Protein AF-A0A816UTE8-F1 (afdb_monomer_lite)

InterPro domains:
  IPR007716 NPL4, zinc-binding putative [PF05020] (30-59)
  IPR007717 Nuclear pore localisation protein NPL4, C-terminal [PF05021] (62-115)
  IPR016563 Nuclear protein localization protein 4 [PTHR12710] (30-115)
  IPR037518 MPN domain [PS50249] (40-115)

pLDDT: mean 80.16, std 22.47, range [29.7, 97.44]

Radius of gyration: 24.0 Å; chains: 1; bounding box: 65×65×39 Å

Foldseek 3Di:
DDDDDDDDDPPDDDDPDPDDPPPVPPDPPPPDPDDPADEEAEPDPVQVVVQCVVCVVPLKDFDWDFDFDWDQDPVDVRHIYGYGDHTHGFDWDIDNVDIDGDPDGPCVVVVVVVD

Sequence (115 aa):
MSTESDDAYVSGREFLNKNKIQTLTFDNHNHETHRHVDNITFENGNMVNCFLEYWRSSGHQRIGFLYGRYEIYDGVPLGVRAVVAAIYEPPQETSKDSVQLIFPDPQEVTIDKVA

Structure (mmCIF, N/CA/C/O backbone):
data_AF-A0A816UTE8-F1
#
_entry.id   AF-A0A816UTE8-F1
#
loop_
_atom_site.group_PDB
_atom_site.id
_atom_site.type_symbol
_atom_site.label_atom_id
_atom_site.label_alt_id
_atom_site.label_comp_id
_atom_site.label_asym_id
_atom_site.label_entity_id
_atom_site.label_seq_id
_atom_site.pdbx_PDB_ins_code
_atom_site.Cartn_x
_atom_site.Cartn_y
_atom_site.Cartn_z
_atom_site.occupancy
_atom_site.B_iso_or_equiv
_atom_site.auth_seq_id
_atom_site.auth_comp_id
_atom_site.auth_asym_id
_atom_site.auth_atom_id
_atom_site.pdbx_PDB_model_num
ATOM 1 N N . MET A 1 1 ? 45.111 12.256 -19.063 1.00 38.22 1 MET A N 1
ATOM 2 C CA . MET A 1 1 ? 45.252 11.594 -17.754 1.00 38.22 1 MET A CA 1
ATOM 3 C C . MET A 1 1 ? 44.644 12.538 -16.736 1.00 38.22 1 MET A C 1
ATOM 5 O O . MET A 1 1 ? 45.108 13.661 -16.618 1.00 38.22 1 MET A O 1
ATOM 9 N N . SER A 1 2 ? 43.510 12.126 -16.193 1.00 37.94 2 SER A N 1
ATOM 10 C CA . SER A 1 2 ? 42.679 12.783 -15.183 1.00 37.94 2 SER A CA 1
ATOM 11 C C . SER A 1 2 ? 43.412 12.990 -13.855 1.00 37.94 2 SER A C 1
ATOM 13 O O . SER A 1 2 ? 44.242 12.155 -13.518 1.00 37.94 2 SER A O 1
ATOM 15 N N . THR A 1 3 ? 43.031 14.032 -13.106 1.00 35.44 3 THR A N 1
ATOM 16 C CA . THR A 1 3 ? 42.523 13.918 -11.720 1.00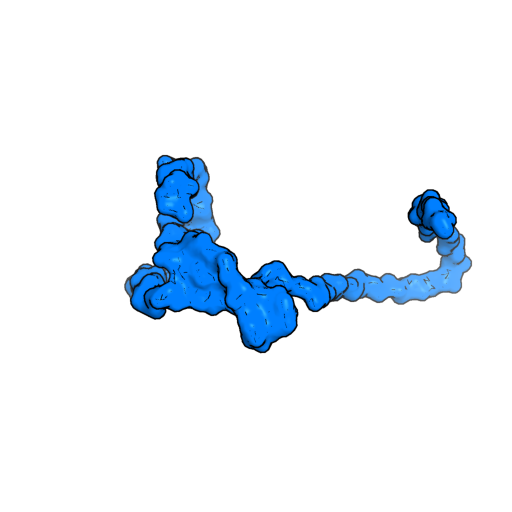 35.44 3 THR A CA 1
ATOM 17 C C . THR A 1 3 ? 41.823 15.214 -11.293 1.00 35.44 3 THR A C 1
ATOM 19 O O . THR A 1 3 ? 42.324 16.307 -11.544 1.00 35.44 3 THR A O 1
ATOM 22 N N . GLU A 1 4 ? 40.657 15.027 -10.680 1.00 41.44 4 GLU A N 1
ATOM 23 C CA . GLU A 1 4 ? 39.708 15.983 -10.098 1.00 41.44 4 GLU A CA 1
ATOM 24 C C . GLU A 1 4 ? 40.242 16.724 -8.857 1.00 41.44 4 GLU A C 1
ATOM 26 O O . GLU A 1 4 ? 41.107 16.195 -8.162 1.00 41.44 4 GLU A O 1
ATOM 31 N N . SER A 1 5 ? 39.647 17.884 -8.536 1.00 32.62 5 SER A N 1
ATOM 32 C CA . SER A 1 5 ? 39.029 18.157 -7.218 1.00 32.62 5 SER A CA 1
ATOM 33 C C . SER A 1 5 ? 38.361 19.549 -7.208 1.00 32.62 5 SER A C 1
ATOM 35 O O . SER A 1 5 ? 39.018 20.546 -6.909 1.00 32.62 5 SER A O 1
ATOM 37 N N . ASP A 1 6 ? 37.067 19.621 -7.532 1.00 36.62 6 ASP A N 1
ATOM 38 C CA . ASP A 1 6 ? 36.217 20.799 -7.295 1.00 36.62 6 ASP A CA 1
ATOM 39 C C . ASP A 1 6 ? 35.370 20.534 -6.043 1.00 36.62 6 ASP A C 1
ATOM 41 O O . ASP A 1 6 ? 34.317 19.911 -6.122 1.00 36.62 6 ASP A O 1
ATOM 45 N N . ASP A 1 7 ? 35.840 21.014 -4.891 1.00 40.69 7 ASP A N 1
ATOM 46 C CA . ASP A 1 7 ? 35.074 21.073 -3.645 1.00 40.69 7 ASP A CA 1
ATOM 47 C C . ASP A 1 7 ? 35.304 22.435 -2.979 1.00 40.69 7 ASP A C 1
ATOM 49 O O . ASP A 1 7 ? 36.343 22.674 -2.365 1.00 40.69 7 ASP A O 1
ATOM 53 N N . ALA A 1 8 ? 34.315 23.327 -3.076 1.00 32.97 8 ALA A N 1
ATOM 54 C CA . ALA A 1 8 ? 34.033 24.330 -2.048 1.00 32.97 8 ALA A CA 1
ATOM 55 C C . ALA A 1 8 ? 32.652 24.962 -2.279 1.00 32.97 8 ALA A C 1
ATOM 57 O O . ALA A 1 8 ? 32.486 25.930 -3.022 1.00 32.97 8 ALA A O 1
ATOM 58 N N . TYR A 1 9 ? 31.657 24.429 -1.572 1.00 29.70 9 TYR A N 1
ATOM 59 C CA . TYR A 1 9 ? 30.400 25.107 -1.269 1.00 29.70 9 TYR A CA 1
ATOM 60 C C . TYR A 1 9 ? 30.689 26.465 -0.606 1.00 29.70 9 TYR A C 1
ATOM 62 O O . TYR A 1 9 ? 31.000 26.538 0.584 1.00 29.70 9 TYR A O 1
ATOM 70 N N . VAL A 1 10 ? 30.553 27.564 -1.350 1.00 38.12 10 VAL A N 1
ATOM 71 C CA . VAL A 1 10 ? 30.522 28.905 -0.756 1.00 38.12 10 VAL A CA 1
ATOM 72 C C . VAL A 1 10 ? 29.088 29.190 -0.320 1.00 38.12 10 VAL A C 1
ATOM 74 O O . VAL A 1 10 ? 28.256 29.675 -1.085 1.00 38.12 10 VAL A O 1
ATOM 77 N N . SER A 1 11 ? 28.798 28.865 0.941 1.00 41.62 11 SER A N 1
ATOM 78 C CA . SER A 1 11 ? 27.617 29.338 1.667 1.00 41.62 11 SER A CA 1
ATOM 79 C C . SER A 1 11 ? 27.675 30.866 1.793 1.00 41.62 11 SER A C 1
ATOM 81 O O . SER A 1 11 ? 28.201 31.408 2.765 1.00 41.62 11 SER A O 1
ATOM 83 N N . GLY A 1 12 ? 27.134 31.574 0.803 1.00 33.44 12 GLY A N 1
ATOM 84 C CA . GLY A 1 12 ? 26.992 33.026 0.818 1.00 33.44 12 GLY A CA 1
ATOM 85 C C . GLY A 1 12 ? 25.809 33.472 1.676 1.00 33.44 12 GLY A C 1
ATOM 86 O O . GLY A 1 12 ? 24.719 33.702 1.158 1.00 33.44 12 GLY A O 1
ATOM 87 N N . ARG A 1 13 ? 26.022 33.630 2.987 1.00 49.16 13 ARG A N 1
ATOM 88 C CA . ARG A 1 13 ? 25.208 34.532 3.813 1.00 49.16 13 ARG A CA 1
ATOM 89 C C . ARG A 1 13 ? 25.970 35.835 3.998 1.00 49.16 13 ARG A C 1
ATOM 91 O O . ARG A 1 13 ? 27.034 35.817 4.595 1.00 49.16 13 ARG A O 1
ATOM 98 N N . GLU A 1 14 ? 25.391 36.921 3.498 1.00 41.81 14 GLU A N 1
ATOM 99 C CA . GLU A 1 14 ? 25.262 38.245 4.130 1.00 41.81 14 GLU A CA 1
ATOM 100 C C . GLU A 1 14 ? 25.019 39.291 3.044 1.00 41.81 14 GLU A C 1
ATOM 102 O O . GLU A 1 14 ? 25.832 39.411 2.148 1.00 41.81 14 GLU A O 1
ATOM 107 N N . PHE A 1 15 ? 23.914 40.041 3.142 1.00 35.44 15 PHE A N 1
ATOM 108 C CA . PHE A 1 15 ? 23.859 41.498 2.945 1.00 35.44 15 PHE A CA 1
ATOM 109 C C . PHE A 1 15 ? 22.509 42.003 3.487 1.00 35.44 15 PHE A C 1
ATOM 111 O O . PHE A 1 15 ? 21.487 42.010 2.799 1.00 35.44 15 PHE A O 1
ATOM 118 N N . LEU A 1 16 ? 22.504 42.438 4.751 1.00 36.88 16 LEU A N 1
ATOM 119 C CA . LEU A 1 16 ? 21.445 43.273 5.321 1.00 36.88 16 LEU A CA 1
ATOM 120 C C . LEU A 1 16 ? 21.552 44.676 4.708 1.00 36.88 16 LEU A C 1
ATOM 122 O O . LEU A 1 16 ? 22.273 45.533 5.213 1.00 36.88 16 LEU A O 1
ATOM 126 N N . ASN A 1 17 ? 20.833 44.923 3.613 1.00 39.91 17 ASN A N 1
ATOM 127 C CA . ASN A 1 17 ? 20.642 46.277 3.101 1.00 39.91 17 ASN A CA 1
ATOM 128 C C . ASN A 1 17 ? 19.384 46.890 3.738 1.00 39.91 17 ASN A C 1
ATOM 130 O O . ASN A 1 17 ? 18.256 46.493 3.433 1.00 39.91 17 ASN A O 1
ATOM 134 N N . LYS A 1 18 ? 19.582 47.848 4.651 1.00 46.38 18 LYS A N 1
ATOM 135 C CA . LYS A 1 18 ? 18.508 48.687 5.196 1.00 46.38 18 LYS A CA 1
ATOM 136 C C . LYS A 1 18 ? 17.972 49.562 4.055 1.00 46.38 18 LYS A C 1
ATOM 138 O O . LYS A 1 18 ? 18.666 50.485 3.648 1.00 46.38 18 LYS A O 1
ATOM 143 N N . ASN A 1 19 ? 16.755 49.254 3.586 1.00 45.38 19 ASN A N 1
ATOM 144 C CA . ASN A 1 19 ? 15.893 50.003 2.638 1.00 45.38 19 ASN A CA 1
ATOM 145 C C . ASN A 1 19 ? 15.524 49.294 1.322 1.00 45.38 19 ASN A C 1
ATOM 147 O O . ASN A 1 19 ? 15.223 49.954 0.329 1.00 45.38 19 ASN A O 1
ATOM 151 N N . LYS A 1 20 ? 15.437 47.962 1.301 1.00 39.09 20 LYS A N 1
ATOM 152 C CA . LYS A 1 20 ? 14.716 47.258 0.231 1.00 39.09 20 LYS A CA 1
ATOM 153 C C . LYS A 1 20 ? 13.540 46.515 0.848 1.00 39.09 20 LYS A C 1
ATOM 155 O O . LYS A 1 20 ? 13.747 45.668 1.709 1.00 39.09 20 LYS A O 1
ATOM 160 N N . ILE A 1 21 ? 12.319 46.868 0.444 1.00 44.44 21 ILE A N 1
ATOM 161 C CA . ILE A 1 21 ? 11.108 46.110 0.772 1.00 44.44 21 ILE A CA 1
ATOM 162 C C . ILE A 1 21 ? 11.380 44.663 0.349 1.00 44.44 21 ILE A C 1
ATOM 164 O O . ILE A 1 21 ? 11.458 44.370 -0.845 1.00 44.44 21 ILE A O 1
ATOM 168 N N . GLN A 1 22 ? 11.605 43.775 1.320 1.00 45.09 22 GLN A N 1
ATOM 169 C CA . GLN A 1 22 ? 11.637 42.343 1.066 1.00 45.09 22 GLN A CA 1
ATOM 170 C C . GLN A 1 22 ? 10.203 41.946 0.753 1.00 45.09 22 GLN A C 1
ATOM 172 O O . GLN A 1 22 ? 9.370 41.818 1.646 1.00 45.09 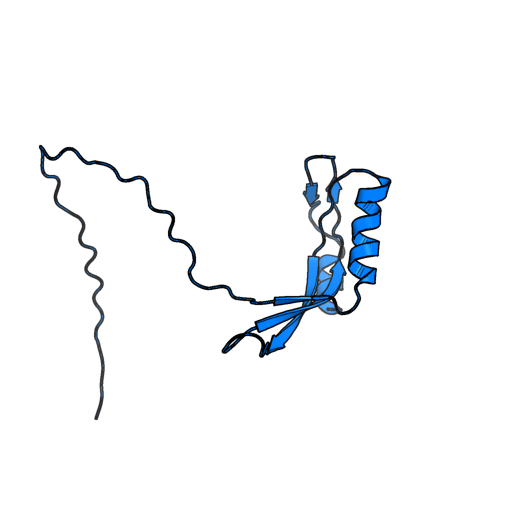22 GLN A O 1
ATOM 177 N N . THR A 1 23 ? 9.906 41.760 -0.530 1.00 46.78 23 THR A N 1
ATOM 178 C CA . THR A 1 23 ? 8.853 40.812 -0.875 1.00 46.78 23 THR A CA 1
ATOM 179 C C . THR A 1 23 ? 9.420 39.456 -0.478 1.00 46.78 23 THR A C 1
ATOM 181 O O . THR A 1 23 ? 10.246 38.897 -1.194 1.00 46.78 23 THR A O 1
ATOM 184 N N . LEU A 1 24 ? 9.090 39.006 0.735 1.00 50.94 24 LEU A N 1
ATOM 185 C CA . LEU A 1 24 ? 9.307 37.631 1.159 1.00 50.94 24 LEU A CA 1
ATOM 186 C C . LEU A 1 24 ? 8.383 36.790 0.284 1.00 50.94 24 LEU A C 1
ATOM 188 O O . LEU A 1 24 ? 7.207 36.612 0.590 1.00 50.94 24 LEU A O 1
ATOM 192 N N . THR A 1 25 ? 8.882 36.374 -0.874 1.00 49.94 25 THR A N 1
ATOM 193 C CA . THR A 1 25 ? 8.217 35.356 -1.674 1.00 49.94 25 THR A CA 1
ATOM 194 C C . THR A 1 25 ? 8.199 34.109 -0.800 1.00 49.94 25 THR A C 1
ATOM 196 O O . THR A 1 25 ? 9.254 33.533 -0.549 1.00 49.94 25 THR A O 1
ATOM 199 N N . PHE A 1 26 ? 7.030 33.773 -0.249 1.00 56.81 26 PHE A N 1
ATOM 200 C CA . PHE A 1 26 ? 6.835 32.561 0.539 1.00 56.81 26 PHE A CA 1
ATOM 201 C C . PHE A 1 26 ? 7.366 31.372 -0.256 1.00 56.81 26 PHE A C 1
ATOM 203 O O . PHE A 1 26 ? 7.104 31.276 -1.457 1.00 56.81 26 PHE A O 1
ATOM 210 N N . ASP A 1 27 ? 8.161 30.543 0.418 1.00 57.78 27 ASP A N 1
ATOM 211 C CA . ASP A 1 27 ? 8.964 29.481 -0.171 1.00 57.78 27 ASP A CA 1
ATOM 212 C C . ASP A 1 27 ? 8.175 28.704 -1.223 1.00 57.78 27 ASP A C 1
ATOM 214 O O . ASP A 1 27 ? 7.174 28.043 -0.938 1.00 57.78 27 ASP A O 1
ATOM 218 N N . ASN A 1 28 ? 8.638 28.823 -2.465 1.00 57.12 28 ASN A N 1
ATOM 219 C CA . ASN A 1 28 ? 8.158 28.034 -3.580 1.00 57.12 28 ASN A CA 1
ATOM 220 C C . ASN A 1 28 ? 8.492 26.577 -3.237 1.00 57.12 28 ASN A C 1
ATOM 222 O O . ASN A 1 28 ? 9.654 26.179 -3.325 1.00 57.12 28 ASN A O 1
ATOM 226 N N . HIS A 1 29 ? 7.504 25.830 -2.740 1.00 64.88 29 HIS A N 1
ATOM 227 C CA . HIS A 1 29 ? 7.648 24.423 -2.379 1.00 64.88 29 HIS A CA 1
ATOM 228 C C . HIS A 1 29 ? 8.242 23.705 -3.594 1.00 64.88 29 HIS A C 1
ATOM 230 O O . HIS A 1 29 ? 7.619 23.657 -4.655 1.00 64.88 29 HIS A O 1
ATOM 236 N N . ASN A 1 30 ? 9.486 23.242 -3.475 1.00 68.12 30 ASN A N 1
ATOM 237 C CA . ASN A 1 30 ? 10.174 22.579 -4.570 1.00 68.12 30 ASN A CA 1
ATOM 238 C C . ASN A 1 30 ? 9.394 21.298 -4.885 1.00 68.12 30 ASN A C 1
ATOM 240 O O . ASN A 1 30 ? 9.348 20.386 -4.064 1.00 68.12 30 ASN A O 1
ATOM 244 N N . HIS A 1 31 ? 8.709 21.256 -6.026 1.00 73.31 31 HIS A N 1
ATOM 245 C CA . HIS A 1 31 ? 8.048 20.035 -6.461 1.00 73.31 31 HIS A CA 1
ATOM 246 C C . HIS A 1 31 ? 9.129 19.000 -6.756 1.00 73.31 31 HIS A C 1
ATOM 248 O O . HIS A 1 31 ? 9.994 19.237 -7.599 1.00 73.31 31 HIS A O 1
ATOM 254 N N . GLU A 1 32 ? 9.071 17.859 -6.077 1.00 79.00 32 GLU A N 1
ATOM 255 C CA . GLU A 1 32 ? 9.958 16.741 -6.374 1.00 79.00 32 GLU A CA 1
ATOM 256 C C . GLU A 1 32 ? 9.760 16.316 -7.834 1.00 79.00 32 GLU A C 1
ATOM 258 O O . GLU A 1 32 ? 8.687 15.869 -8.242 1.00 79.00 32 GLU A O 1
ATOM 263 N N . THR A 1 33 ? 10.797 16.507 -8.651 1.00 84.56 33 THR A N 1
ATOM 264 C CA . THR A 1 33 ? 10.754 16.287 -10.107 1.00 84.56 33 THR A CA 1
ATOM 265 C C . THR A 1 33 ? 10.885 14.815 -10.497 1.00 84.56 33 THR A C 1
ATOM 267 O O . THR A 1 33 ? 10.779 14.475 -11.676 1.00 84.56 33 THR A O 1
ATOM 270 N N . HIS A 1 34 ? 11.105 13.938 -9.518 1.00 85.12 34 HIS A N 1
ATOM 271 C CA . HIS A 1 34 ? 11.333 12.512 -9.695 1.00 85.12 34 HIS A CA 1
ATOM 272 C C . HIS A 1 34 ? 10.486 11.699 -8.711 1.00 85.12 34 HIS A C 1
ATOM 274 O O . HIS A 1 34 ? 10.074 12.184 -7.659 1.00 85.12 34 HIS A O 1
ATOM 280 N N . ARG A 1 35 ? 10.2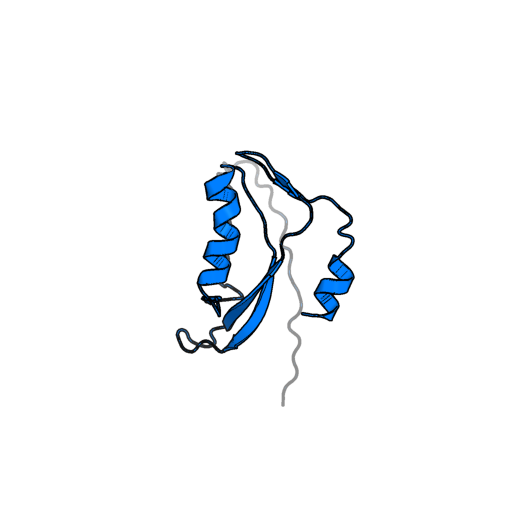24 10.442 -9.074 1.00 90.31 35 ARG A N 1
ATOM 281 C CA . ARG A 1 35 ? 9.546 9.446 -8.236 1.00 90.31 35 ARG A CA 1
ATOM 282 C C . ARG A 1 35 ? 10.349 8.151 -8.267 1.00 90.31 35 ARG A C 1
ATOM 284 O O . ARG A 1 35 ? 10.930 7.824 -9.296 1.00 90.31 35 ARG A O 1
ATOM 291 N N . HIS A 1 36 ? 10.368 7.419 -7.157 1.00 92.81 36 HIS A N 1
ATOM 292 C CA . HIS A 1 36 ? 11.084 6.140 -7.074 1.00 92.81 36 HIS A CA 1
ATOM 293 C C . HIS A 1 36 ? 10.351 4.988 -7.774 1.00 92.81 36 HIS A C 1
ATOM 295 O O . HIS A 1 36 ? 10.980 4.016 -8.175 1.00 92.81 36 HIS A O 1
ATOM 301 N N . VAL A 1 37 ? 9.024 5.084 -7.890 1.00 94.00 37 VAL A N 1
ATOM 302 C CA . VAL A 1 37 ? 8.164 4.057 -8.484 1.00 94.00 37 VAL A CA 1
ATOM 303 C C . VAL A 1 37 ? 7.204 4.735 -9.452 1.00 94.00 37 VAL A C 1
ATOM 305 O O . VAL A 1 37 ? 6.539 5.707 -9.096 1.00 94.00 37 VAL A O 1
ATOM 308 N N . ASP A 1 38 ? 7.122 4.218 -10.671 1.00 94.44 38 ASP A N 1
ATOM 309 C CA . ASP A 1 38 ? 6.295 4.752 -11.753 1.00 94.44 38 ASP A CA 1
ATOM 310 C C . ASP A 1 38 ? 4.913 4.124 -11.821 1.00 94.44 38 ASP A C 1
ATOM 312 O O . ASP A 1 38 ? 3.955 4.754 -12.270 1.00 94.44 38 ASP A O 1
ATOM 316 N N . ASN A 1 39 ? 4.813 2.866 -11.406 1.00 95.25 39 ASN A N 1
ATOM 317 C CA . ASN A 1 39 ? 3.584 2.105 -11.498 1.00 95.25 39 ASN A CA 1
ATOM 318 C C . ASN A 1 39 ? 3.402 1.198 -10.281 1.00 95.25 39 ASN A C 1
ATOM 320 O O . ASN A 1 39 ? 4.354 0.597 -9.793 1.00 95.25 39 ASN A O 1
ATOM 324 N N . ILE A 1 40 ? 2.158 1.068 -9.828 1.00 95.88 40 ILE A N 1
ATOM 325 C CA . ILE A 1 40 ? 1.758 0.062 -8.847 1.00 95.88 40 ILE A CA 1
ATOM 326 C C . ILE A 1 40 ? 0.747 -0.848 -9.534 1.00 95.88 40 ILE A C 1
ATOM 328 O O . ILE A 1 40 ? -0.257 -0.373 -10.066 1.00 95.88 40 ILE A O 1
ATOM 332 N N . THR A 1 41 ? 1.016 -2.149 -9.535 1.00 95.25 41 THR A N 1
ATOM 333 C CA . THR A 1 41 ? 0.122 -3.170 -10.088 1.00 95.25 41 THR A CA 1
ATOM 334 C C . THR A 1 41 ? -0.170 -4.215 -9.023 1.00 95.25 41 THR A C 1
ATOM 336 O O . THR A 1 41 ? 0.733 -4.652 -8.319 1.00 95.25 41 THR A O 1
ATOM 339 N N . PHE A 1 42 ? -1.425 -4.641 -8.921 1.00 95.19 42 PHE A N 1
ATOM 340 C CA . PHE A 1 42 ? -1.824 -5.747 -8.055 1.00 95.19 42 PHE A CA 1
ATOM 341 C C . PHE A 1 42 ? -1.779 -7.053 -8.843 1.00 95.19 42 PHE A C 1
ATOM 343 O O . PHE A 1 42 ? -2.328 -7.114 -9.943 1.00 95.19 42 PHE A O 1
ATOM 350 N N . GLU A 1 43 ? -1.172 -8.100 -8.280 1.00 92.88 43 GLU A N 1
ATOM 351 C CA . GLU A 1 43 ? -1.168 -9.432 -8.904 1.00 92.88 43 GLU A CA 1
ATOM 352 C C . GLU A 1 43 ? -2.581 -9.995 -9.047 1.00 92.88 43 GLU A C 1
ATOM 354 O O . GLU A 1 43 ? -2.909 -10.644 -10.040 1.00 92.88 43 GLU A O 1
ATOM 359 N N . ASN A 1 44 ? -3.436 -9.715 -8.062 1.00 91.50 44 ASN A N 1
ATOM 360 C CA . ASN A 1 44 ? -4.818 -10.150 -8.051 1.00 91.50 44 ASN A CA 1
ATOM 361 C C . ASN A 1 44 ? -5.743 -9.012 -7.605 1.00 91.50 44 ASN A C 1
ATOM 363 O O . ASN A 1 44 ? -5.703 -8.565 -6.459 1.00 91.50 44 ASN A O 1
ATOM 367 N N . GLY A 1 45 ? -6.636 -8.577 -8.500 1.00 86.69 45 GLY A N 1
ATOM 368 C CA . GLY A 1 45 ? -7.620 -7.531 -8.202 1.00 86.69 45 GLY A CA 1
ATOM 369 C C . GLY A 1 45 ? -8.572 -7.881 -7.050 1.00 86.69 45 GLY A C 1
ATOM 370 O O . GLY A 1 45 ? -9.082 -6.979 -6.384 1.00 86.69 45 GLY A O 1
ATOM 371 N N . ASN A 1 46 ? -8.770 -9.170 -6.749 1.00 92.19 46 ASN A N 1
ATOM 372 C CA . ASN A 1 46 ? -9.602 -9.595 -5.623 1.00 92.19 46 ASN A CA 1
ATOM 373 C C . ASN A 1 46 ? -9.031 -9.150 -4.275 1.00 92.19 46 ASN A C 1
ATOM 375 O O . ASN A 1 46 ? -9.805 -8.896 -3.361 1.00 92.19 46 ASN A O 1
ATOM 379 N N . MET A 1 47 ? -7.710 -8.988 -4.154 1.00 92.31 47 MET A N 1
ATOM 380 C CA . MET A 1 47 ? -7.092 -8.535 -2.905 1.00 92.31 47 MET A CA 1
ATOM 381 C C . MET A 1 47 ? -7.560 -7.134 -2.511 1.00 92.31 47 MET A C 1
ATOM 383 O O . MET A 1 47 ? -7.862 -6.878 -1.348 1.00 92.31 47 MET A O 1
ATOM 387 N N . VAL A 1 48 ? -7.679 -6.238 -3.495 1.00 93.06 48 VAL A N 1
ATOM 388 C CA . VAL A 1 48 ? -8.210 -4.889 -3.274 1.00 93.06 48 VAL A CA 1
ATOM 389 C C . VAL A 1 48 ? -9.678 -4.965 -2.864 1.00 93.06 48 VAL A C 1
ATOM 391 O O . VAL A 1 48 ? -10.105 -4.232 -1.979 1.00 93.06 48 VAL A O 1
ATOM 394 N N . ASN A 1 49 ? -10.454 -5.876 -3.459 1.00 93.50 49 ASN A N 1
ATOM 395 C CA . ASN A 1 49 ? -11.846 -6.066 -3.063 1.00 93.50 49 ASN A CA 1
ATOM 396 C C . ASN A 1 49 ? -11.977 -6.545 -1.615 1.00 93.50 49 ASN A C 1
ATOM 398 O O . ASN A 1 49 ? -12.736 -5.918 -0.881 1.00 93.50 49 ASN A O 1
ATOM 402 N N . CYS A 1 50 ? -11.211 -7.560 -1.201 1.00 93.00 50 CYS A N 1
ATOM 403 C CA . CYS A 1 50 ? -11.174 -8.037 0.185 1.00 93.00 50 CYS A CA 1
ATOM 404 C C . CYS A 1 50 ? -10.820 -6.907 1.163 1.00 93.00 50 CYS A C 1
ATOM 406 O O . CYS A 1 50 ? -11.489 -6.734 2.175 1.00 93.00 50 CYS A O 1
ATOM 408 N N . PHE A 1 51 ? -9.828 -6.076 0.831 1.00 94.69 51 PHE A N 1
ATOM 409 C CA . PHE A 1 51 ? -9.458 -4.931 1.665 1.00 94.69 51 PHE A CA 1
ATOM 410 C C . PHE A 1 51 ? -10.581 -3.876 1.756 1.00 94.69 51 PHE A C 1
ATOM 412 O O . PHE A 1 51 ? -10.876 -3.341 2.825 1.00 94.69 51 PHE A O 1
ATOM 419 N N . LEU A 1 52 ? -11.267 -3.596 0.642 1.00 95.06 52 LEU A N 1
ATOM 420 C CA . LEU A 1 52 ? -12.364 -2.623 0.594 1.00 95.06 52 LEU A CA 1
ATOM 421 C C . LEU A 1 52 ? -13.662 -3.114 1.252 1.00 95.06 52 LEU A C 1
ATOM 423 O O . LEU A 1 52 ? -14.518 -2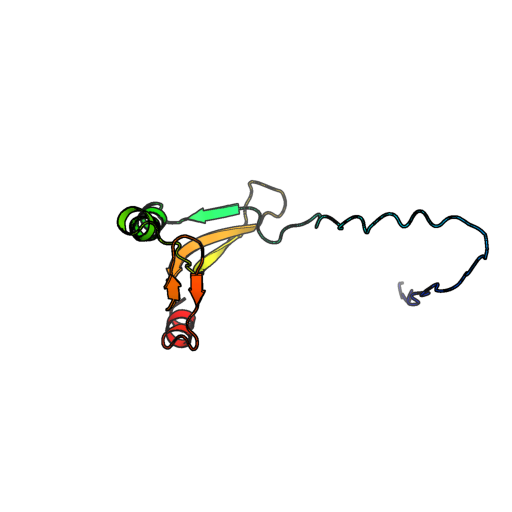.289 1.581 1.00 95.06 52 LEU A O 1
ATOM 427 N N . GLU A 1 53 ? -13.848 -4.423 1.440 1.00 95.81 53 GLU A N 1
ATOM 428 C CA . GLU A 1 53 ? -15.033 -4.979 2.109 1.00 95.81 53 GLU A CA 1
ATOM 429 C C . GLU A 1 53 ? -15.211 -4.410 3.518 1.00 95.81 53 GLU A C 1
ATOM 431 O O . GLU A 1 53 ? -16.333 -4.060 3.882 1.00 95.81 53 GLU A O 1
ATOM 436 N N . TYR A 1 54 ? -14.118 -4.204 4.260 1.00 94.50 54 TYR A N 1
ATOM 437 C CA . TYR A 1 54 ? -14.164 -3.617 5.600 1.00 94.50 54 TYR A CA 1
ATOM 438 C C . TYR A 1 54 ? -14.807 -2.225 5.605 1.00 94.50 54 TYR A C 1
ATOM 440 O O . TYR A 1 54 ? -15.681 -1.926 6.427 1.00 94.50 54 TYR A O 1
ATOM 448 N N . TRP A 1 55 ? -14.399 -1.368 4.667 1.00 96.00 55 TRP A N 1
ATOM 449 C CA . TRP A 1 55 ? -14.974 -0.033 4.528 1.00 96.00 55 TRP A CA 1
ATOM 450 C C . TRP A 1 55 ? -16.439 -0.110 4.087 1.00 96.00 55 TRP A C 1
ATOM 452 O O . TRP A 1 55 ? -17.281 0.593 4.641 1.00 96.00 55 TRP A O 1
ATOM 462 N N . ARG A 1 56 ? -16.780 -1.007 3.150 1.00 96.12 56 ARG A N 1
ATOM 463 C CA . ARG A 1 56 ? -18.169 -1.190 2.690 1.00 96.12 56 ARG A CA 1
ATOM 464 C C . ARG A 1 56 ? -19.103 -1.647 3.810 1.00 96.12 56 ARG A C 1
ATOM 466 O O . ARG A 1 56 ? -20.263 -1.246 3.816 1.00 96.12 56 ARG A O 1
ATOM 473 N N . SER A 1 57 ? -18.622 -2.475 4.738 1.00 95.56 57 SER A N 1
ATOM 474 C CA . SER A 1 57 ? -19.438 -2.985 5.842 1.00 95.56 57 SER A CA 1
ATOM 475 C C . SER A 1 57 ? -19.531 -2.023 7.027 1.00 95.56 57 SER A C 1
ATOM 477 O O . SER A 1 57 ? -20.582 -1.940 7.655 1.00 95.56 57 SER A O 1
ATOM 479 N N . SER A 1 58 ? -18.444 -1.322 7.366 1.00 95.88 58 SER A N 1
ATOM 480 C CA . SER A 1 58 ? -18.362 -0.500 8.587 1.00 95.88 58 SER A CA 1
ATOM 481 C C . SER A 1 58 ? -18.511 1.005 8.344 1.00 95.88 58 SER A C 1
ATOM 483 O O . SER A 1 58 ? -18.942 1.738 9.233 1.00 95.88 58 SER A O 1
ATOM 485 N N . GLY A 1 59 ? -18.130 1.489 7.159 1.00 94.81 59 GLY A N 1
ATOM 486 C CA . GLY A 1 59 ? -17.937 2.911 6.876 1.00 94.81 59 GLY A CA 1
ATOM 487 C C . GLY A 1 59 ? -16.745 3.542 7.608 1.00 94.81 59 GLY A C 1
ATOM 488 O O . GLY A 1 59 ? -16.611 4.764 7.584 1.00 94.81 59 GLY A O 1
ATOM 489 N N . HIS A 1 60 ? -15.907 2.748 8.282 1.00 96.62 60 HIS A N 1
ATOM 490 C CA . HIS A 1 60 ? -14.682 3.212 8.931 1.00 96.62 60 HIS A CA 1
ATOM 491 C C . HIS A 1 60 ? -13.488 3.112 7.979 1.00 96.62 60 HIS A C 1
ATOM 493 O O . HIS A 1 60 ? -13.458 2.273 7.076 1.00 96.62 60 HIS A O 1
ATOM 499 N N . GLN A 1 61 ? -12.498 3.972 8.197 1.00 96.94 61 GLN A N 1
ATOM 500 C CA . GLN A 1 61 ? -11.238 3.951 7.462 1.00 96.94 61 GLN A CA 1
ATOM 501 C C . GLN A 1 61 ? -10.415 2.708 7.817 1.00 96.94 61 GLN A C 1
ATOM 503 O O . GLN A 1 61 ? -10.610 2.088 8.865 1.00 96.94 61 GLN A O 1
ATOM 508 N N . ARG A 1 62 ? -9.481 2.342 6.936 1.00 96.25 62 ARG A N 1
ATOM 509 C CA . ARG A 1 62 ? -8.612 1.176 7.112 1.00 96.25 62 ARG A CA 1
ATOM 510 C C . ARG A 1 62 ? -7.263 1.409 6.443 1.00 96.25 62 ARG A C 1
ATOM 512 O O . ARG A 1 62 ? -7.208 1.983 5.358 1.00 96.25 62 ARG A O 1
ATOM 519 N N . ILE A 1 63 ? -6.191 0.950 7.077 1.00 96.25 63 ILE A N 1
ATOM 520 C CA . ILE A 1 63 ? -4.823 0.978 6.549 1.00 96.25 63 ILE A CA 1
ATOM 521 C C . ILE A 1 63 ? -4.320 -0.455 6.368 1.00 96.25 63 ILE A C 1
ATOM 523 O O . ILE A 1 63 ? -4.610 -1.333 7.181 1.00 96.25 63 ILE A O 1
ATOM 527 N N . GLY A 1 64 ? -3.548 -0.676 5.306 1.00 95.44 64 GLY A N 1
ATOM 528 C CA . GLY A 1 64 ? -2.814 -1.911 5.069 1.00 95.44 64 GLY A CA 1
ATOM 529 C C . GLY A 1 64 ? -1.454 -1.627 4.436 1.00 95.44 64 GLY A C 1
ATOM 530 O O . GLY A 1 64 ? -1.280 -0.627 3.736 1.00 95.44 64 GLY A O 1
ATOM 531 N N . PHE A 1 65 ? -0.489 -2.499 4.698 1.00 95.00 65 PHE A N 1
ATOM 532 C CA . PHE A 1 65 ? 0.854 -2.472 4.138 1.00 95.00 65 PHE A CA 1
ATOM 533 C C . PHE A 1 65 ? 0.923 -3.367 2.908 1.00 95.00 65 PHE A C 1
ATOM 535 O O . PHE A 1 65 ? 0.468 -4.510 2.923 1.00 95.00 65 PHE A O 1
ATOM 542 N N . LEU A 1 66 ? 1.472 -2.826 1.825 1.00 95.81 66 LEU A N 1
ATOM 543 C CA . LEU A 1 66 ? 1.583 -3.529 0.555 1.00 95.81 66 LEU A CA 1
ATOM 544 C C . LEU A 1 66 ? 2.886 -4.324 0.542 1.00 95.81 66 LEU A C 1
ATOM 546 O O . LEU A 1 66 ? 3.967 -3.742 0.580 1.00 95.81 66 LEU A O 1
ATOM 550 N N . TYR A 1 67 ? 2.768 -5.642 0.449 1.00 95.00 67 TYR A N 1
ATOM 551 C CA . TYR A 1 67 ? 3.892 -6.556 0.309 1.00 95.00 67 TYR A CA 1
ATOM 552 C C . TYR A 1 67 ? 3.969 -7.058 -1.127 1.00 95.00 67 TYR A C 1
ATOM 554 O O . TYR A 1 67 ? 2.955 -7.358 -1.763 1.00 95.00 67 TYR A O 1
ATOM 562 N N . GLY A 1 68 ? 5.180 -7.120 -1.664 1.00 94.81 68 GLY A N 1
ATOM 563 C CA . GLY A 1 68 ? 5.398 -7.402 -3.070 1.00 94.81 68 GLY A CA 1
ATOM 564 C C . GLY A 1 68 ? 6.846 -7.191 -3.477 1.00 94.81 68 GLY A C 1
ATOM 565 O O . GLY A 1 68 ? 7.749 -7.203 -2.646 1.00 94.81 68 GLY A O 1
ATOM 566 N N . ARG A 1 69 ? 7.067 -6.984 -4.772 1.00 95.81 69 ARG A N 1
ATOM 567 C CA . ARG A 1 69 ? 8.408 -6.827 -5.348 1.00 95.81 69 ARG A CA 1
ATOM 568 C C . ARG A 1 69 ? 8.461 -5.688 -6.351 1.00 95.81 69 ARG A C 1
ATOM 570 O O . ARG A 1 69 ? 7.444 -5.306 -6.927 1.00 95.81 69 ARG A O 1
ATOM 577 N N . TYR A 1 70 ? 9.666 -5.195 -6.599 1.00 97.00 70 TYR A N 1
ATOM 578 C CA . TYR A 1 70 ? 9.923 -4.257 -7.683 1.00 97.00 70 TYR A CA 1
ATOM 579 C C . TYR A 1 70 ? 10.300 -4.999 -8.964 1.00 97.00 70 TYR A C 1
ATOM 581 O O . TYR A 1 70 ? 11.056 -5.967 -8.939 1.00 97.00 70 TYR A O 1
ATOM 589 N N . GLU A 1 71 ? 9.784 -4.519 -10.087 1.00 96.44 71 GLU A N 1
ATOM 590 C CA . GLU A 1 71 ? 10.059 -5.022 -11.428 1.00 96.44 71 GLU A CA 1
ATOM 591 C C . GLU A 1 71 ? 10.391 -3.862 -12.372 1.00 96.44 71 GLU A C 1
ATOM 593 O O . GLU A 1 71 ? 9.973 -2.722 -12.152 1.00 96.44 71 GLU A O 1
ATOM 598 N N . ILE A 1 72 ? 11.118 -4.162 -13.451 1.00 95.81 72 ILE A N 1
ATOM 599 C CA . ILE A 1 72 ? 11.356 -3.203 -14.535 1.00 95.81 72 ILE A CA 1
ATOM 600 C C . ILE A 1 72 ? 10.028 -2.922 -15.245 1.00 95.81 72 ILE A C 1
ATOM 602 O O . ILE A 1 72 ? 9.240 -3.835 -15.506 1.00 95.81 72 ILE A O 1
ATOM 606 N N . TYR A 1 73 ? 9.780 -1.651 -15.548 1.00 95.38 73 TYR A N 1
ATOM 607 C CA . TYR A 1 73 ? 8.566 -1.192 -16.202 1.00 95.38 73 TYR A CA 1
ATOM 608 C C . TYR A 1 73 ? 8.873 -0.456 -17.503 1.00 95.38 73 TYR A C 1
ATOM 610 O O . TYR A 1 73 ? 9.233 0.717 -17.503 1.00 95.38 73 TYR A O 1
ATOM 618 N N . ASP A 1 74 ? 8.634 -1.132 -18.625 1.00 93.00 74 ASP A N 1
ATOM 619 C CA . ASP A 1 74 ? 8.931 -0.611 -19.967 1.00 93.00 74 ASP A CA 1
ATOM 620 C C . ASP A 1 74 ? 7.961 0.486 -20.445 1.00 93.00 74 ASP A C 1
ATOM 622 O O . ASP A 1 74 ? 8.132 1.049 -21.525 1.00 93.00 74 ASP A O 1
ATOM 626 N N . GLY A 1 75 ? 6.924 0.809 -19.660 1.00 89.94 75 GLY A N 1
ATOM 627 C CA . GLY A 1 75 ? 5.968 1.867 -20.000 1.00 89.94 75 GLY A CA 1
ATOM 628 C C . GLY A 1 75 ? 6.558 3.279 -19.928 1.00 89.94 75 GLY A C 1
ATOM 629 O O . GLY A 1 75 ? 5.970 4.208 -20.481 1.00 89.94 75 GLY A O 1
ATOM 630 N N . VAL A 1 76 ? 7.710 3.446 -19.268 1.00 92.50 76 VAL A N 1
ATOM 631 C CA . VAL A 1 76 ? 8.504 4.683 -19.247 1.00 92.50 76 VAL A CA 1
ATOM 632 C C . VAL A 1 76 ? 10.004 4.349 -19.273 1.00 92.50 76 VAL A C 1
ATOM 634 O O . VAL A 1 76 ? 10.396 3.272 -18.822 1.00 92.50 76 VAL A O 1
ATOM 637 N N . PRO A 1 77 ? 10.877 5.240 -19.779 1.00 93.25 77 PRO A N 1
ATOM 638 C CA . PRO A 1 77 ? 12.319 5.001 -19.767 1.00 93.25 77 PRO A CA 1
ATOM 639 C C . PRO A 1 77 ? 12.854 4.807 -18.343 1.00 93.25 77 PRO A C 1
ATOM 641 O O . PRO A 1 77 ? 12.617 5.654 -17.486 1.00 93.25 77 PRO A O 1
ATOM 644 N N . LEU A 1 78 ? 13.598 3.716 -18.120 1.00 91.25 78 LEU A N 1
ATOM 645 C CA . LEU A 1 78 ? 14.134 3.321 -16.805 1.00 91.25 78 LEU A CA 1
ATOM 646 C C . LEU A 1 78 ? 13.053 3.173 -15.719 1.00 91.25 78 LEU A C 1
ATOM 648 O O . LEU A 1 78 ? 13.322 3.397 -14.540 1.00 91.25 78 LEU A O 1
ATOM 652 N N . GLY A 1 79 ? 11.834 2.808 -16.121 1.00 92.94 79 GLY A N 1
ATOM 653 C CA . GLY A 1 79 ? 10.705 2.729 -15.211 1.00 92.94 79 GLY A CA 1
ATOM 654 C C . GLY A 1 79 ? 10.824 1.609 -14.186 1.00 92.94 79 GLY A C 1
ATOM 655 O O . GLY A 1 79 ? 11.300 0.510 -14.485 1.00 92.94 79 GLY A O 1
ATOM 656 N N . VAL A 1 80 ? 10.304 1.870 -12.989 1.00 96.19 80 VAL A N 1
ATOM 657 C CA . VAL A 1 80 ? 10.170 0.883 -11.912 1.00 96.19 80 VAL A CA 1
ATOM 658 C C . VAL A 1 80 ? 8.697 0.687 -11.572 1.00 96.19 80 VAL A C 1
ATOM 660 O O . VAL A 1 80 ? 7.957 1.646 -11.352 1.00 96.19 80 VAL A O 1
ATOM 663 N N . ARG A 1 81 ? 8.25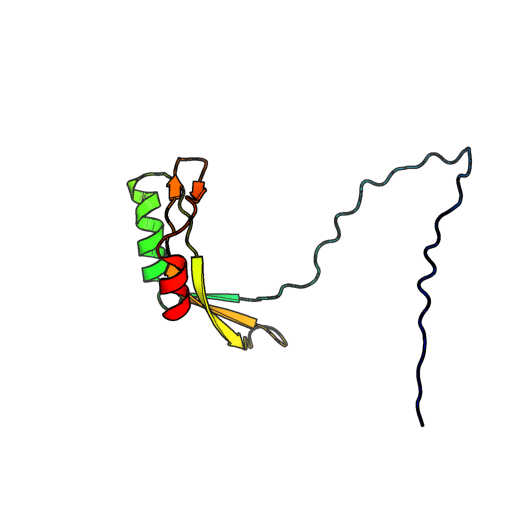9 -0.568 -11.484 1.00 96.81 81 ARG A N 1
ATOM 664 C CA . ARG A 1 81 ? 6.914 -0.943 -11.038 1.00 96.81 81 ARG A CA 1
ATOM 665 C C . ARG A 1 81 ? 6.973 -1.717 -9.731 1.00 96.81 81 ARG A C 1
ATOM 667 O O . ARG A 1 81 ? 7.727 -2.674 -9.621 1.00 96.81 81 ARG A O 1
ATOM 674 N N . ALA A 1 82 ? 6.124 -1.357 -8.777 1.00 97.44 82 ALA A N 1
ATOM 675 C CA . ALA A 1 82 ? 5.829 -2.189 -7.618 1.00 97.44 82 ALA A CA 1
ATOM 676 C C . ALA A 1 82 ? 4.686 -3.154 -7.960 1.00 97.44 82 ALA A C 1
ATOM 678 O O . ALA A 1 82 ? 3.575 -2.728 -8.285 1.00 97.44 82 ALA A O 1
ATOM 679 N N . VAL A 1 83 ? 4.959 -4.453 -7.896 1.00 96.81 83 VAL A N 1
ATOM 680 C CA . VAL A 1 83 ? 3.960 -5.511 -8.043 1.00 96.81 83 VAL A CA 1
ATOM 681 C C . VAL A 1 83 ? 3.568 -6.004 -6.658 1.00 96.81 83 VAL A C 1
ATOM 683 O O . VAL A 1 83 ? 4.386 -6.585 -5.947 1.00 96.81 83 VAL A O 1
ATOM 686 N N . VAL A 1 84 ? 2.320 -5.745 -6.274 1.00 96.88 84 VAL A N 1
ATOM 687 C CA . VAL A 1 84 ? 1.756 -6.059 -4.958 1.00 96.88 84 VAL A CA 1
ATOM 688 C C . VAL A 1 84 ? 1.187 -7.474 -4.965 1.00 96.88 84 VAL A C 1
ATOM 690 O O . VAL A 1 84 ? 0.248 -7.759 -5.712 1.00 96.88 84 VAL A O 1
ATOM 693 N N . ALA A 1 85 ? 1.733 -8.323 -4.097 1.00 95.06 85 ALA A N 1
ATOM 694 C CA . ALA A 1 85 ? 1.367 -9.727 -3.923 1.00 95.06 85 ALA A CA 1
ATOM 695 C C . ALA A 1 85 ? 0.480 -9.967 -2.688 1.00 95.06 85 ALA A C 1
ATOM 697 O O . ALA A 1 85 ? -0.343 -10.878 -2.682 1.00 95.06 85 ALA A O 1
ATOM 698 N N . ALA A 1 86 ? 0.600 -9.131 -1.649 1.00 94.12 86 ALA A N 1
ATOM 699 C CA . ALA A 1 86 ? -0.232 -9.199 -0.449 1.00 94.12 86 ALA A CA 1
ATOM 700 C C . ALA A 1 86 ? -0.528 -7.803 0.129 1.00 94.12 86 ALA A C 1
ATOM 702 O O . ALA A 1 86 ? 0.226 -6.854 -0.082 1.00 94.12 86 ALA A O 1
ATOM 703 N N . ILE A 1 87 ? -1.630 -7.685 0.875 1.00 95.62 87 ILE A N 1
ATOM 704 C CA . ILE A 1 87 ? -1.934 -6.522 1.719 1.00 95.62 87 ILE A CA 1
ATOM 705 C C . ILE A 1 87 ? -2.020 -7.037 3.152 1.00 95.62 87 ILE A C 1
ATOM 707 O O . ILE A 1 87 ? -2.874 -7.867 3.455 1.00 95.62 87 ILE A O 1
ATOM 711 N N . TYR A 1 88 ? -1.123 -6.577 4.015 1.00 94.94 88 TYR A N 1
ATOM 712 C CA . TYR A 1 88 ? -1.131 -6.903 5.434 1.00 94.94 88 TYR A CA 1
ATOM 713 C C . TYR A 1 88 ? -1.848 -5.803 6.216 1.00 94.94 88 TYR A C 1
ATOM 715 O O . TYR A 1 88 ? -1.549 -4.627 6.039 1.00 94.94 88 TYR A O 1
ATOM 723 N N . GLU A 1 89 ? -2.791 -6.159 7.081 1.00 95.06 89 GLU A N 1
ATOM 724 C CA . GLU A 1 89 ? -3.542 -5.193 7.883 1.00 95.06 89 GLU A CA 1
ATOM 725 C C . GLU A 1 89 ? -3.050 -5.217 9.335 1.00 95.06 89 GLU A C 1
ATOM 727 O O . GLU A 1 89 ? -3.459 -6.105 10.089 1.00 95.06 89 GLU A O 1
ATOM 732 N N . PRO A 1 90 ? -2.202 -4.258 9.751 1.00 95.44 90 PRO A N 1
ATOM 733 C CA . PRO A 1 90 ? -1.701 -4.224 11.118 1.00 95.44 90 PRO A CA 1
ATOM 734 C C . PRO A 1 90 ? -2.829 -3.932 12.126 1.00 95.44 90 PRO A C 1
ATOM 736 O O . PRO A 1 90 ? -3.886 -3.389 11.753 1.00 95.44 90 PRO A O 1
ATOM 739 N N . PRO A 1 91 ? -2.611 -4.238 13.420 1.00 95.81 91 PRO A N 1
ATOM 740 C CA . PRO A 1 91 ? -3.499 -3.826 14.501 1.00 95.81 91 PRO A CA 1
ATOM 741 C C . PRO A 1 91 ? -3.760 -2.314 14.467 1.00 95.81 91 PRO A C 1
ATOM 743 O O . PRO A 1 91 ? -2.835 -1.503 14.466 1.00 95.81 91 PRO A O 1
ATOM 746 N N . GLN A 1 92 ? -5.033 -1.923 14.417 1.00 96.31 92 GLN A N 1
ATOM 747 C CA . GLN A 1 92 ? -5.426 -0.525 14.242 1.00 96.31 92 GLN A CA 1
ATOM 748 C C . GLN A 1 92 ? -6.780 -0.224 14.890 1.00 96.31 92 GLN A C 1
ATOM 750 O O . GLN A 1 92 ? -7.715 -1.023 14.796 1.00 96.31 92 GLN A O 1
ATOM 755 N N . GLU A 1 93 ? -6.887 0.953 15.503 1.00 96.12 93 GLU A N 1
ATOM 756 C CA . GLU A 1 93 ? -8.147 1.554 15.937 1.00 96.12 93 GLU A CA 1
ATOM 757 C C . GLU A 1 93 ? -8.675 2.465 14.826 1.00 96.12 93 GLU A C 1
ATOM 759 O O . GLU A 1 93 ? -7.958 3.330 14.317 1.00 96.12 93 GLU A O 1
ATOM 764 N N . THR A 1 94 ? -9.928 2.260 14.417 1.00 96.25 94 THR A N 1
ATOM 765 C CA . THR A 1 94 ? -10.500 2.914 13.235 1.00 96.25 94 THR A CA 1
ATOM 766 C C . THR A 1 94 ? -11.767 3.680 13.576 1.00 96.25 94 THR A C 1
ATOM 768 O O . THR A 1 94 ? -12.611 3.243 14.363 1.00 96.25 94 THR A O 1
ATOM 771 N N . SER A 1 95 ? -11.918 4.833 12.938 1.00 94.44 95 SER A N 1
ATOM 772 C CA . SER A 1 95 ? -13.141 5.625 12.938 1.00 94.44 95 SER A CA 1
ATOM 773 C C . SER A 1 95 ? -13.502 6.025 11.505 1.00 94.44 95 SER A C 1
ATOM 775 O O . SER A 1 95 ? -12.859 5.607 10.540 1.00 94.44 95 SER A O 1
ATOM 777 N N . LYS A 1 96 ? -14.548 6.838 11.339 1.00 94.12 96 LYS A N 1
ATOM 778 C CA . LYS A 1 96 ? -14.942 7.368 10.023 1.00 94.12 96 LYS A CA 1
ATOM 779 C C . LYS A 1 96 ? -13.904 8.308 9.410 1.00 94.12 96 LYS A C 1
ATOM 781 O O . LYS A 1 96 ? -13.782 8.336 8.188 1.00 94.12 96 LYS A O 1
ATOM 786 N N . ASP A 1 97 ? -13.143 9.010 10.249 1.00 95.44 97 ASP A N 1
ATOM 787 C CA . ASP A 1 97 ? -12.264 10.107 9.822 1.00 95.44 97 ASP A CA 1
ATOM 788 C C . ASP A 1 97 ? -10.806 9.913 10.267 1.00 95.44 97 ASP A C 1
ATOM 790 O O . ASP A 1 97 ? -9.936 10.711 9.927 1.00 95.44 97 ASP A O 1
ATOM 794 N N . SER A 1 98 ? -10.518 8.861 11.038 1.00 95.25 98 SER A N 1
ATOM 795 C CA . SER A 1 98 ? -9.183 8.594 11.568 1.00 95.25 98 SER A CA 1
ATOM 796 C C . SER A 1 98 ? -8.854 7.106 11.619 1.00 95.25 98 SER A C 1
ATOM 798 O O . SER A 1 98 ? -9.731 6.252 11.757 1.00 95.25 98 SER A O 1
ATOM 800 N N . VAL A 1 99 ? -7.557 6.816 11.543 1.00 96.56 99 VAL A N 1
ATOM 801 C CA . VAL A 1 99 ? -6.972 5.506 11.829 1.00 96.56 99 VAL A CA 1
ATOM 802 C C . VAL A 1 99 ? -5.771 5.730 12.735 1.00 96.56 99 VAL A C 1
ATOM 804 O O . VAL A 1 99 ? -4.960 6.619 12.474 1.00 96.56 99 VAL A O 1
ATOM 807 N N . GLN A 1 100 ? -5.656 4.936 13.792 1.00 96.69 100 GLN A N 1
ATOM 808 C CA . GLN A 1 100 ? -4.480 4.890 14.652 1.00 96.69 100 GLN A CA 1
ATOM 809 C C . GLN A 1 100 ? -3.912 3.478 14.636 1.00 96.69 100 GLN A C 1
ATOM 811 O O . GLN A 1 100 ? -4.617 2.516 14.924 1.00 96.69 100 GLN A O 1
ATOM 816 N N . LEU A 1 101 ? -2.636 3.356 14.279 1.00 95.81 101 LEU A N 1
ATOM 817 C CA . LEU A 1 101 ? -1.925 2.086 14.362 1.00 95.81 101 LEU A CA 1
ATOM 818 C C . LEU A 1 101 ? -1.601 1.785 15.825 1.00 95.81 101 LEU A C 1
ATOM 820 O O . LEU A 1 101 ? -1.132 2.660 16.557 1.00 95.81 101 LEU A O 1
ATOM 824 N N . ILE A 1 102 ? -1.856 0.550 16.241 1.00 95.19 102 ILE A N 1
ATOM 825 C CA . ILE A 1 102 ? -1.554 0.080 17.588 1.00 95.19 102 ILE A CA 1
ATOM 826 C C . ILE A 1 102 ? -0.157 -0.532 17.554 1.00 95.19 102 ILE A C 1
ATOM 828 O O . ILE A 1 102 ? 0.083 -1.502 16.840 1.00 95.19 102 ILE A O 1
ATOM 832 N N . PHE A 1 103 ? 0.751 0.025 18.354 1.00 90.62 103 PHE A N 1
ATOM 833 C CA . PHE A 1 103 ? 2.112 -0.479 18.502 1.00 90.62 103 PHE A CA 1
ATOM 834 C C . PHE A 1 103 ? 2.345 -1.048 19.910 1.00 90.62 103 PHE A C 1
ATOM 836 O O . PHE A 1 103 ? 1.810 -0.507 20.882 1.00 90.62 103 PHE A O 1
ATOM 843 N N . PRO A 1 104 ? 3.192 -2.084 20.051 1.00 90.12 104 PRO A N 1
ATOM 844 C CA . PRO A 1 104 ? 3.888 -2.800 18.976 1.00 90.12 104 PRO A CA 1
ATOM 845 C C . PRO A 1 104 ? 2.957 -3.759 18.224 1.00 90.12 104 PRO A C 1
ATOM 847 O O . PRO A 1 104 ? 2.014 -4.287 18.812 1.00 90.12 104 PRO A O 1
ATOM 850 N N . ASP A 1 105 ? 3.256 -4.020 16.952 1.00 92.00 105 ASP A N 1
ATOM 851 C CA . ASP A 1 105 ? 2.600 -5.086 16.200 1.00 92.00 105 ASP A CA 1
ATOM 852 C C . ASP A 1 105 ? 3.248 -6.440 16.5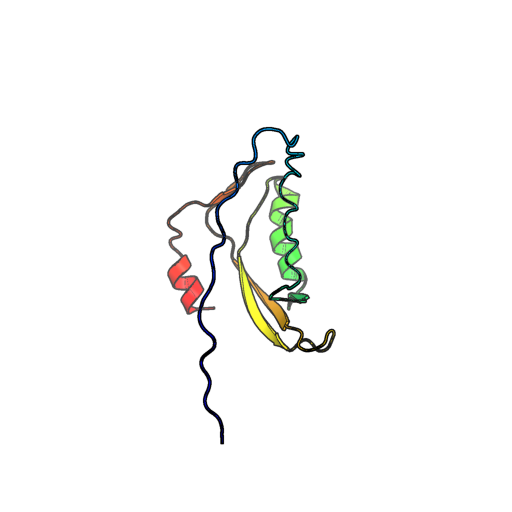62 1.00 92.00 105 ASP A C 1
ATOM 854 O O . ASP A 1 105 ? 4.431 -6.658 16.288 1.00 92.00 105 ASP A O 1
ATOM 858 N N . PRO A 1 106 ? 2.510 -7.380 17.185 1.00 89.38 106 PRO A N 1
ATOM 859 C CA . PRO A 1 106 ? 3.064 -8.678 17.562 1.00 89.38 106 PRO A CA 1
ATOM 860 C C . PRO A 1 106 ? 3.492 -9.546 16.370 1.00 89.38 106 PRO A C 1
ATOM 862 O O . PRO A 1 106 ? 4.256 -10.496 16.555 1.00 89.38 106 PRO A O 1
ATOM 865 N N . GLN A 1 107 ? 2.965 -9.285 15.171 1.00 89.88 107 GLN A N 1
ATOM 866 C CA . GLN A 1 107 ? 3.162 -10.124 13.992 1.00 89.88 107 GLN A CA 1
ATOM 867 C C . GLN A 1 107 ? 4.188 -9.563 13.008 1.00 89.88 107 GLN A C 1
ATOM 869 O O . GLN A 1 107 ? 4.685 -10.347 12.203 1.00 89.88 107 GLN A O 1
ATOM 874 N N . GLU A 1 108 ? 4.571 -8.290 13.112 1.00 87.88 108 GLU A N 1
ATOM 875 C CA . GLU A 1 108 ? 5.507 -7.596 12.208 1.00 87.88 108 GLU A CA 1
ATOM 876 C C . GLU A 1 108 ? 6.748 -8.443 11.873 1.00 87.88 108 GLU A C 1
ATOM 878 O O . GLU A 1 108 ? 6.976 -8.805 10.721 1.00 87.88 108 GLU A O 1
ATOM 883 N N . VAL A 1 109 ? 7.471 -8.916 12.896 1.00 87.44 109 VAL A N 1
ATOM 884 C CA . VAL A 1 109 ? 8.685 -9.745 12.728 1.00 87.44 109 VAL A CA 1
ATOM 885 C C . VAL A 1 109 ? 8.417 -11.067 12.000 1.00 87.44 109 VAL A C 1
ATOM 887 O O . VAL A 1 109 ? 9.313 -11.638 11.378 1.00 87.44 109 VAL A O 1
ATOM 890 N N . THR A 1 110 ? 7.213 -11.619 12.135 1.00 88.31 110 THR A N 1
ATOM 891 C CA . THR A 1 110 ? 6.834 -12.863 11.452 1.00 88.31 110 THR A CA 1
ATOM 892 C C . THR A 1 110 ? 6.486 -12.584 9.999 1.00 88.31 110 THR A C 1
ATOM 894 O O . THR A 1 110 ? 6.917 -13.337 9.130 1.00 88.31 110 THR A O 1
ATOM 897 N N . ILE A 1 111 ? 5.749 -11.504 9.739 1.00 88.31 111 ILE A N 1
ATOM 898 C CA . ILE A 1 111 ? 5.365 -11.096 8.389 1.00 88.31 111 ILE A CA 1
ATOM 899 C C . ILE A 1 111 ? 6.609 -10.772 7.560 1.00 88.31 111 ILE A C 1
ATOM 901 O O . ILE A 1 111 ? 6.756 -11.319 6.471 1.00 88.31 111 ILE A O 1
ATOM 905 N N . ASP A 1 112 ? 7.565 -10.029 8.114 1.00 87.81 112 ASP A N 1
ATOM 906 C CA . ASP A 1 112 ? 8.804 -9.659 7.417 1.00 87.81 112 ASP A CA 1
ATOM 907 C C . ASP A 1 112 ? 9.719 -10.847 7.082 1.00 87.81 112 ASP A C 1
ATOM 909 O O . ASP A 1 112 ? 10.588 -10.739 6.223 1.00 87.81 112 ASP A O 1
ATOM 913 N N . LYS A 1 113 ? 9.556 -11.992 7.755 1.00 85.88 113 LYS A N 1
ATOM 914 C CA . LYS A 1 113 ? 10.298 -13.224 7.427 1.00 85.88 113 LYS A CA 1
ATOM 915 C C . LYS A 1 113 ? 9.649 -14.042 6.318 1.00 85.88 113 LYS A C 1
ATOM 917 O O . LYS A 1 113 ? 10.311 -14.902 5.742 1.00 85.88 113 LYS A O 1
ATOM 922 N N . VAL A 1 114 ? 8.341 -13.881 6.142 1.00 85.19 114 VAL A N 1
ATOM 923 C CA . VAL A 1 114 ? 7.540 -14.639 5.174 1.00 85.19 114 VAL A CA 1
ATOM 924 C C . VAL A 1 114 ? 7.426 -13.880 3.852 1.00 85.19 114 VAL A C 1
ATOM 926 O O . VAL A 1 114 ? 7.264 -14.519 2.813 1.00 85.19 114 VAL A O 1
ATOM 929 N N . ALA A 1 115 ? 7.504 -12.550 3.910 1.00 73.81 115 ALA A N 1
ATOM 930 C CA . ALA A 1 115 ? 7.620 -11.659 2.762 1.00 73.81 115 ALA A CA 1
ATOM 931 C C . ALA A 1 115 ? 8.956 -11.826 2.023 1.00 73.81 115 ALA A C 1
ATOM 933 O O . ALA A 1 115 ? 8.922 -11.747 0.773 1.00 73.81 115 ALA A O 1
#

Secondary structure (DSSP, 8-state):
-----------------TT----------------S-SEEEES-HHHHHHHHHHHHHH------EEEEEEEEETTSTTEEEEEEEEEE--SEEE-SS-EEE-SS-SSHHHHHHH-

Organism: NCBI:txid392030